Protein AF-A0A8S2G283-F1 (afdb_monomer_lite)

pLDDT: mean 85.54, std 14.27, range [46.09, 97.94]

InterPro domains:
  IPR013783 Immunoglobulin-like fold [G3DSA:2.60.40.10] (3-81)

Structure (mmCIF, N/CA/C/O backbone):
data_AF-A0A8S2G283-F1
#
_entry.id   AF-A0A8S2G283-F1
#
loop_
_atom_site.group_PDB
_atom_site.id
_atom_site.type_symbol
_atom_site.label_atom_id
_atom_site.label_alt_id
_atom_site.label_comp_id
_atom_site.label_asym_id
_atom_site.label_entity_id
_atom_site.label_seq_id
_atom_site.pdbx_PDB_ins_code
_atom_site.Cartn_x
_atom_site.Cartn_y
_atom_site.Cartn_z
_atom_site.occupancy
_atom_site.B_iso_or_equiv
_atom_site.auth_seq_id
_atom_site.auth_comp_id
_atom_site.auth_asym_id
_atom_site.auth_atom_id
_atom_site.pdbx_PDB_model_num
ATOM 1 N N . SER A 1 1 ? -14.309 0.511 21.972 1.00 63.34 1 SER A N 1
ATOM 2 C CA . SER A 1 1 ? -14.393 1.088 20.620 1.00 63.34 1 SER A CA 1
ATOM 3 C C . SER A 1 1 ? -13.124 0.756 19.864 1.00 63.34 1 SER A C 1
ATOM 5 O O . SER A 1 1 ? -12.036 0.888 20.419 1.00 63.34 1 SER A O 1
ATOM 7 N N . SER A 1 2 ? -13.265 0.241 18.652 1.00 72.56 2 SER A N 1
ATOM 8 C CA . SER A 1 2 ? -12.176 -0.030 17.719 1.00 72.56 2 SER A CA 1
ATOM 9 C C . SER A 1 2 ? -12.686 0.309 16.330 1.00 72.56 2 SER A C 1
ATOM 11 O O . SER A 1 2 ? -13.820 -0.051 16.021 1.00 72.56 2 SER A O 1
ATOM 13 N N . SER A 1 3 ? -11.881 0.986 15.519 1.00 83.75 3 SER A N 1
ATOM 14 C CA . SER A 1 3 ? -12.269 1.319 14.149 1.00 83.75 3 SER A CA 1
ATOM 15 C C . SER A 1 3 ? -11.573 0.378 13.174 1.00 83.75 3 SER A C 1
ATOM 17 O O . SER A 1 3 ? -10.359 0.170 13.257 1.00 83.75 3 SER A O 1
ATOM 19 N N . ALA A 1 4 ? -12.357 -0.236 12.294 1.00 91.62 4 ALA A N 1
ATOM 20 C CA . ALA A 1 4 ? -11.842 -1.032 11.196 1.00 91.62 4 ALA A CA 1
ATOM 21 C C . ALA A 1 4 ? -11.507 -0.114 10.018 1.00 91.62 4 ALA A C 1
ATOM 23 O O . ALA A 1 4 ? -12.243 0.830 9.731 1.00 91.62 4 ALA A O 1
ATOM 24 N N . TRP A 1 5 ? -10.404 -0.402 9.340 1.00 93.88 5 TRP A N 1
ATOM 25 C CA . TRP A 1 5 ? -9.917 0.386 8.215 1.00 93.88 5 TRP A CA 1
ATOM 26 C C . TRP A 1 5 ? -9.476 -0.516 7.064 1.00 93.88 5 TRP A C 1
ATOM 28 O O . TRP A 1 5 ? -9.117 -1.681 7.266 1.00 93.88 5 TRP A O 1
ATOM 38 N N . SER A 1 6 ? -9.492 0.027 5.849 1.00 95.62 6 SER A N 1
ATOM 39 C CA . SER A 1 6 ? -9.017 -0.652 4.643 1.00 95.62 6 SER A CA 1
ATOM 40 C C . SER A 1 6 ? -8.353 0.315 3.666 1.00 95.62 6 SER A C 1
ATOM 42 O O . SER A 1 6 ? -8.538 1.529 3.749 1.00 95.62 6 SER A O 1
ATOM 44 N N . ILE A 1 7 ? -7.557 -0.236 2.755 1.00 96.62 7 ILE A N 1
ATOM 45 C CA . ILE A 1 7 ? -6.827 0.479 1.716 1.00 96.62 7 ILE A CA 1
ATOM 46 C C . ILE A 1 7 ? -7.189 -0.119 0.368 1.00 96.62 7 ILE A C 1
ATOM 48 O O . ILE A 1 7 ? -7.100 -1.332 0.163 1.00 96.62 7 ILE A O 1
ATOM 52 N N . ARG A 1 8 ? -7.533 0.745 -0.584 1.00 95.81 8 ARG A N 1
ATOM 53 C CA . ARG A 1 8 ? -7.785 0.356 -1.973 1.00 95.81 8 ARG A CA 1
ATOM 54 C C . ARG A 1 8 ? -7.013 1.240 -2.933 1.00 95.81 8 ARG A C 1
ATOM 56 O O . ARG A 1 8 ? -6.859 2.435 -2.709 1.00 95.81 8 ARG A O 1
ATOM 63 N N . LYS A 1 9 ? -6.534 0.644 -4.020 1.00 96.31 9 LYS A N 1
ATOM 64 C CA . LYS A 1 9 ? -5.981 1.385 -5.155 1.00 96.31 9 LYS A CA 1
ATOM 65 C C . LYS A 1 9 ? -7.148 1.853 -6.010 1.00 96.31 9 LYS A C 1
ATOM 67 O O . LYS A 1 9 ? -8.007 1.044 -6.347 1.00 96.31 9 LYS A O 1
ATOM 72 N N . ILE A 1 10 ? -7.192 3.144 -6.311 1.00 97.19 10 ILE A N 1
ATOM 73 C CA . ILE A 1 10 ? -8.351 3.765 -6.972 1.00 97.19 10 ILE A CA 1
ATOM 74 C C . ILE A 1 10 ? -8.019 4.312 -8.356 1.00 97.19 10 ILE A C 1
ATOM 76 O O . ILE A 1 10 ? -8.913 4.504 -9.170 1.00 97.19 10 ILE A O 1
ATOM 80 N N . TRP A 1 11 ? -6.741 4.572 -8.627 1.00 97.88 11 TRP A N 1
ATOM 81 C CA . TRP A 1 11 ? -6.293 5.091 -9.911 1.00 97.88 11 TRP A CA 1
ATOM 82 C C . TRP A 1 11 ? -4.793 4.881 -10.078 1.00 97.88 11 TRP A C 1
ATOM 84 O O . TRP A 1 11 ? -4.044 4.984 -9.104 1.00 97.88 11 TRP A O 1
ATOM 94 N N . ALA A 1 12 ? -4.356 4.651 -11.308 1.00 97.06 12 ALA A N 1
ATOM 95 C CA . ALA A 1 12 ? -2.955 4.667 -11.685 1.00 97.06 12 ALA A CA 1
ATOM 96 C C . ALA A 1 12 ? -2.777 5.352 -13.040 1.00 97.06 12 ALA A C 1
ATOM 98 O O . ALA A 1 12 ? -3.685 5.330 -13.872 1.00 97.06 12 ALA A O 1
ATOM 99 N N . ASN A 1 13 ? -1.603 5.944 -13.261 1.00 96.38 13 ASN A N 1
ATOM 100 C CA . ASN A 1 13 ? -1.260 6.548 -14.550 1.00 96.38 13 ASN A CA 1
ATOM 101 C C . ASN A 1 13 ? -1.034 5.498 -15.649 1.00 96.38 13 ASN A C 1
ATOM 103 O O . ASN A 1 13 ? -1.230 5.796 -16.823 1.00 96.38 13 ASN A O 1
ATOM 107 N N . ILE A 1 14 ? -0.633 4.286 -15.263 1.00 93.69 14 ILE A N 1
ATOM 108 C CA . ILE A 1 14 ? -0.388 3.138 -16.138 1.00 93.69 14 ILE A CA 1
ATOM 109 C C . ILE A 1 14 ? -0.828 1.839 -15.440 1.00 93.69 14 ILE A C 1
ATOM 111 O O . ILE A 1 14 ? -0.805 1.785 -14.207 1.00 93.69 14 ILE A O 1
ATOM 115 N N . PRO A 1 15 ? -1.171 0.773 -16.186 1.00 89.94 15 PRO A N 1
ATOM 116 C CA . PRO A 1 15 ? -1.603 -0.497 -15.596 1.00 89.94 15 PRO A CA 1
ATOM 117 C C . PRO A 1 15 ? -0.581 -1.102 -14.618 1.00 89.94 15 PRO A C 1
ATOM 119 O O . PRO A 1 15 ? -0.942 -1.502 -13.510 1.00 89.94 15 PRO A O 1
ATOM 122 N N . ASP A 1 16 ? 0.705 -1.075 -14.980 1.00 91.75 16 ASP A N 1
ATOM 123 C CA . ASP A 1 16 ? 1.783 -1.692 -14.197 1.00 91.75 16 ASP A CA 1
ATOM 124 C C . ASP A 1 16 ? 1.984 -1.055 -12.817 1.00 91.75 16 ASP A C 1
ATOM 126 O O . ASP A 1 16 ? 2.445 -1.722 -11.892 1.00 91.75 16 ASP A O 1
ATOM 130 N N . ALA A 1 17 ? 1.593 0.209 -12.623 1.00 93.56 17 ALA A N 1
ATOM 131 C CA . ALA A 1 17 ? 1.765 0.889 -11.341 1.00 93.56 17 ALA A CA 1
ATOM 132 C C . ALA A 1 17 ? 0.957 0.236 -10.215 1.00 93.56 17 ALA A C 1
ATOM 134 O O . ALA A 1 17 ? 1.396 0.246 -9.063 1.00 93.56 17 ALA A O 1
ATOM 135 N N . PHE A 1 18 ? -0.174 -0.405 -10.514 1.00 94.12 18 PHE A N 1
ATOM 136 C CA . PHE A 1 18 ? -0.866 -1.200 -9.503 1.00 94.12 18 PHE A CA 1
ATOM 137 C C . PHE A 1 18 ? -0.057 -2.410 -9.059 1.00 94.12 18 PHE A C 1
ATOM 139 O O . PHE A 1 18 ? -0.107 -2.752 -7.884 1.00 94.12 18 PHE A O 1
ATOM 146 N N . GLU A 1 19 ? 0.700 -3.052 -9.930 1.00 92.62 19 GLU A N 1
ATOM 147 C CA . GLU A 1 19 ? 1.497 -4.216 -9.542 1.00 92.62 19 GLU A CA 1
ATOM 148 C C . GLU A 1 19 ? 2.832 -3.809 -8.913 1.00 92.62 19 GLU A C 1
ATOM 150 O O . GLU A 1 19 ? 3.307 -4.477 -7.996 1.00 92.62 19 GLU A O 1
ATOM 155 N N . SER A 1 20 ? 3.390 -2.673 -9.338 1.00 95.38 20 SER A N 1
ATOM 156 C CA . SER A 1 20 ? 4.655 -2.140 -8.832 1.00 95.38 20 SER A CA 1
ATOM 157 C C . SER A 1 20 ? 4.585 -1.614 -7.405 1.00 95.38 20 SER A C 1
ATOM 159 O O . SER A 1 20 ? 5.594 -1.675 -6.710 1.00 95.38 20 SER A O 1
ATOM 161 N N . PHE A 1 21 ? 3.437 -1.108 -6.943 1.00 96.12 21 PHE A N 1
ATOM 162 C CA . PHE A 1 21 ? 3.263 -0.695 -5.547 1.00 96.12 21 PHE A CA 1
ATOM 163 C C . PHE A 1 21 ? 2.560 -1.783 -4.738 1.00 96.12 21 PHE A C 1
ATOM 165 O O . PHE A 1 21 ? 1.350 -1.969 -4.860 1.00 96.12 21 PHE A O 1
ATOM 172 N N . GLN A 1 22 ? 3.270 -2.474 -3.857 1.00 96.62 22 GLN A N 1
ATOM 173 C CA . GLN A 1 22 ? 2.661 -3.394 -2.894 1.00 96.62 22 GLN A CA 1
ATOM 174 C C . GLN A 1 22 ? 2.451 -2.687 -1.555 1.00 96.62 22 GLN A C 1
ATOM 176 O O . GLN A 1 22 ? 3.236 -1.826 -1.173 1.00 96.62 22 GLN A O 1
ATOM 181 N N . ILE A 1 23 ? 1.356 -3.009 -0.867 1.00 96.88 23 ILE A N 1
ATOM 182 C CA . ILE A 1 23 ? 0.928 -2.320 0.356 1.00 96.88 23 ILE A CA 1
ATOM 183 C C . ILE A 1 23 ? 0.522 -3.378 1.363 1.00 96.88 23 ILE A C 1
ATOM 185 O O . ILE A 1 23 ? -0.308 -4.220 1.014 1.00 96.88 23 ILE A O 1
ATOM 189 N N . GLU A 1 24 ? 1.066 -3.299 2.576 1.00 96.75 24 GLU A N 1
ATOM 190 C CA . GLU A 1 24 ? 0.733 -4.222 3.656 1.00 96.75 24 GLU A CA 1
ATOM 191 C C . GLU A 1 24 ? 0.783 -3.544 5.043 1.00 96.75 24 GLU A C 1
ATOM 193 O O . GLU A 1 24 ? 1.712 -2.782 5.318 1.00 96.75 24 GLU A O 1
ATOM 198 N N . PRO A 1 25 ? -0.192 -3.786 5.941 1.00 96.12 25 PRO A N 1
ATOM 199 C CA . PRO A 1 25 ? -1.455 -4.474 5.691 1.00 96.12 25 PRO A CA 1
ATOM 200 C C . PRO A 1 25 ? -2.425 -3.637 4.847 1.00 96.12 25 PRO A C 1
ATOM 202 O O . PRO A 1 25 ? -2.452 -2.410 4.936 1.00 96.12 25 PRO A O 1
ATOM 205 N N . LYS A 1 26 ? -3.263 -4.299 4.042 1.00 95.69 26 LYS A N 1
ATOM 206 C CA . LYS A 1 26 ? -4.335 -3.627 3.274 1.00 95.69 26 LYS A CA 1
ATOM 207 C C . LYS A 1 26 ? -5.566 -3.296 4.110 1.00 95.69 26 LYS A C 1
ATOM 209 O O . LYS A 1 26 ? -6.405 -2.518 3.675 1.00 95.69 26 LYS A O 1
ATOM 214 N N . SER A 1 27 ? -5.706 -3.892 5.285 1.00 95.50 27 SER A N 1
ATOM 215 C CA . SER A 1 27 ? -6.820 -3.645 6.195 1.00 95.50 27 SER A CA 1
ATOM 216 C C . SER A 1 27 ? -6.447 -4.029 7.613 1.00 95.50 27 SER A C 1
ATOM 218 O O . SER A 1 27 ? -5.563 -4.858 7.826 1.00 95.50 27 SER A O 1
ATOM 220 N N . GLY A 1 28 ? -7.164 -3.491 8.588 1.00 93.81 28 GLY A N 1
ATOM 221 C CA . GLY A 1 28 ? -6.943 -3.849 9.978 1.00 93.81 28 GLY A CA 1
ATOM 222 C C . GLY A 1 28 ? -7.911 -3.167 10.925 1.00 93.81 28 GLY A C 1
ATOM 223 O O . GLY A 1 28 ? -8.919 -2.590 10.522 1.00 93.81 28 GLY A O 1
ATOM 224 N N . ILE A 1 29 ? -7.586 -3.249 12.213 1.00 91.12 29 ILE A N 1
ATOM 225 C CA . ILE A 1 29 ? -8.384 -2.668 13.290 1.00 91.12 29 ILE A CA 1
ATOM 226 C C . ILE A 1 29 ? -7.484 -1.778 14.143 1.00 91.12 29 ILE A C 1
ATOM 228 O O . ILE A 1 29 ? -6.538 -2.252 14.771 1.00 91.12 29 ILE A O 1
ATOM 232 N N . LEU A 1 30 ? -7.810 -0.490 14.219 1.00 88.25 30 LEU A N 1
ATOM 233 C CA . LEU A 1 30 ? -7.212 0.444 15.166 1.00 88.25 30 LEU A CA 1
ATOM 234 C C . LEU A 1 30 ? -7.957 0.341 16.497 1.00 88.25 30 LEU A C 1
ATOM 236 O O . LEU A 1 30 ? -9.086 0.813 16.657 1.00 88.25 30 LEU A O 1
ATOM 240 N N . LYS A 1 31 ? -7.320 -0.303 17.476 1.00 82.69 31 LYS A N 1
ATOM 241 C CA . LYS A 1 31 ? -7.845 -0.394 18.843 1.00 82.69 31 LYS A CA 1
ATOM 242 C C . LYS A 1 31 ? -7.553 0.903 19.584 1.00 82.69 31 LYS A C 1
ATOM 244 O O . LYS A 1 31 ? -6.402 1.333 19.627 1.00 82.69 31 LYS A O 1
ATOM 249 N N . THR A 1 32 ? -8.563 1.511 20.198 1.00 74.50 32 THR A N 1
ATOM 250 C CA . THR A 1 32 ? -8.360 2.664 21.083 1.00 74.50 32 THR A CA 1
ATOM 251 C C . THR A 1 32 ? -7.512 2.252 22.289 1.00 74.50 32 THR A C 1
ATOM 253 O O . THR A 1 32 ? -7.805 1.248 22.943 1.00 74.50 32 THR A O 1
ATOM 256 N N . ASN A 1 33 ? -6.473 3.027 22.608 1.00 71.06 33 ASN A N 1
ATOM 257 C CA . ASN A 1 33 ? -5.724 2.832 23.844 1.00 71.06 33 ASN A CA 1
ATOM 258 C C . ASN A 1 33 ? -6.514 3.401 25.034 1.00 71.06 33 ASN A C 1
ATOM 260 O O . ASN A 1 33 ? -6.434 4.584 25.349 1.00 71.06 33 ASN A O 1
ATOM 264 N N . PHE A 1 34 ? -7.299 2.551 25.699 1.00 67.50 34 PHE A N 1
ATOM 265 C CA . PHE A 1 34 ? -8.103 2.959 26.858 1.00 67.50 34 PHE A CA 1
ATOM 266 C C . PHE A 1 34 ? -7.278 3.238 28.117 1.00 67.50 34 PHE A C 1
ATOM 268 O O . PHE A 1 34 ? -7.769 3.919 29.013 1.00 67.50 34 PHE A O 1
ATOM 275 N N . LYS A 1 35 ? -6.046 2.717 28.198 1.00 70.19 35 LYS A N 1
ATOM 276 C CA . LYS A 1 35 ? -5.189 2.874 29.381 1.00 70.19 35 LYS A CA 1
ATOM 277 C C . LYS A 1 35 ? -4.497 4.233 29.424 1.00 70.19 35 LYS A C 1
ATOM 279 O O . LYS A 1 35 ? -4.174 4.708 30.503 1.00 70.19 35 LYS A O 1
ATOM 284 N N . ASP A 1 36 ? -4.289 4.850 28.265 1.00 70.00 36 ASP A N 1
ATOM 285 C CA . ASP A 1 36 ? -3.618 6.138 28.156 1.00 70.00 36 ASP A CA 1
ATOM 286 C C . ASP A 1 36 ? -4.228 6.953 27.010 1.00 70.00 36 ASP A C 1
ATOM 288 O O . ASP A 1 36 ? -3.860 6.797 25.844 1.00 70.00 36 ASP A O 1
ATOM 292 N N . LYS A 1 37 ? -5.175 7.834 27.360 1.00 65.94 37 LYS A N 1
ATOM 293 C CA . LYS A 1 37 ? -5.877 8.709 26.406 1.00 65.94 37 LYS A CA 1
ATOM 294 C C . LYS A 1 37 ? -4.948 9.718 25.719 1.00 65.94 37 LYS A C 1
ATOM 296 O O . LYS A 1 37 ? -5.363 10.340 24.745 1.00 65.94 37 LYS A O 1
ATOM 301 N N . THR A 1 38 ? -3.719 9.894 26.208 1.00 66.94 38 THR A N 1
ATOM 302 C CA . THR A 1 38 ? -2.731 10.793 25.594 1.00 66.94 38 THR A CA 1
ATOM 303 C C . THR A 1 38 ? -2.016 10.142 24.409 1.00 66.94 38 THR A C 1
ATOM 305 O O . THR A 1 38 ? -1.514 10.841 23.527 1.00 66.94 38 THR A O 1
ATOM 308 N N . LYS A 1 39 ? -2.021 8.805 24.324 1.00 69.00 39 LYS A N 1
ATOM 309 C CA . LYS A 1 39 ? -1.393 8.060 23.229 1.00 69.00 39 LYS A CA 1
ATOM 310 C C . LYS A 1 39 ? -2.384 7.814 22.099 1.00 69.00 39 LYS A C 1
ATOM 312 O O . LYS A 1 39 ? -3.366 7.089 22.251 1.00 69.00 39 LYS A O 1
ATOM 317 N N . ARG A 1 40 ? -2.090 8.382 20.928 1.00 75.50 40 ARG A N 1
ATOM 318 C CA . ARG A 1 40 ? -2.832 8.091 19.696 1.00 75.50 40 ARG A CA 1
ATOM 319 C C . ARG A 1 40 ? -2.575 6.646 19.272 1.00 75.50 40 ARG A C 1
ATOM 321 O O . ARG A 1 40 ? -1.428 6.218 19.197 1.00 75.50 40 ARG A O 1
ATOM 328 N N . SER A 1 41 ? -3.640 5.910 18.966 1.00 81.44 41 SER A N 1
ATOM 329 C CA . SER A 1 41 ? -3.527 4.609 18.307 1.00 81.44 41 SER A CA 1
ATOM 330 C C . SER A 1 41 ? -2.986 4.806 16.894 1.00 81.44 41 SER A C 1
ATOM 332 O O . SER A 1 41 ? -3.502 5.636 16.147 1.00 81.44 41 SER A O 1
ATOM 334 N N . GLN A 1 42 ? -1.948 4.058 16.532 1.00 85.69 42 GLN A N 1
ATOM 335 C CA . GLN A 1 42 ? -1.286 4.156 15.234 1.00 85.69 42 GLN A CA 1
ATOM 336 C C . GLN A 1 42 ? -1.123 2.768 14.623 1.00 85.69 42 GLN A C 1
ATOM 338 O O . GLN A 1 42 ? -1.000 1.774 15.337 1.00 85.69 42 GLN A O 1
ATOM 343 N N . GLN A 1 43 ? -1.105 2.729 13.297 1.00 88.69 43 GLN A N 1
ATOM 344 C CA . GLN A 1 43 ? -0.790 1.551 12.507 1.00 88.69 43 GLN A CA 1
ATOM 345 C C . GLN A 1 43 ? 0.244 1.951 11.462 1.00 88.69 43 GLN A C 1
ATOM 347 O O . GLN A 1 43 ? 0.072 2.957 10.774 1.00 88.69 43 GLN A O 1
ATOM 352 N N . ILE A 1 44 ? 1.302 1.154 11.344 1.00 92.25 44 ILE A N 1
ATOM 353 C CA . ILE A 1 44 ? 2.296 1.317 10.285 1.00 92.25 44 ILE A CA 1
ATOM 354 C C . ILE A 1 44 ? 1.797 0.564 9.053 1.00 92.25 44 ILE A C 1
ATOM 356 O O . ILE A 1 44 ? 1.394 -0.596 9.156 1.00 92.25 44 ILE A O 1
ATOM 360 N N . ILE A 1 45 ? 1.817 1.243 7.908 1.00 94.69 45 ILE A N 1
ATOM 361 C CA . ILE A 1 45 ? 1.533 0.671 6.593 1.00 94.69 45 ILE A CA 1
ATOM 362 C C . ILE A 1 45 ? 2.845 0.689 5.818 1.00 94.69 45 ILE A C 1
ATOM 364 O O . ILE A 1 45 ? 3.466 1.742 5.664 1.00 94.69 45 ILE A O 1
ATOM 368 N N . GLN A 1 46 ? 3.272 -0.475 5.356 1.00 96.88 46 GLN A N 1
ATOM 369 C CA . GLN A 1 46 ? 4.458 -0.641 4.533 1.00 96.88 46 GLN A CA 1
ATOM 370 C C . GLN A 1 46 ? 4.070 -0.543 3.063 1.00 96.88 46 GLN A C 1
ATOM 372 O O . GLN A 1 46 ? 3.070 -1.117 2.630 1.00 96.88 46 GLN A O 1
ATOM 377 N N . ILE A 1 47 ? 4.869 0.202 2.305 1.00 96.31 47 ILE A N 1
ATOM 378 C CA . ILE A 1 47 ? 4.722 0.355 0.863 1.00 96.31 47 ILE A CA 1
ATOM 379 C C . ILE A 1 47 ? 6.027 -0.109 0.233 1.00 96.31 47 ILE A C 1
ATOM 381 O O . ILE A 1 47 ? 7.090 0.432 0.533 1.00 96.31 47 ILE A O 1
ATOM 385 N N . TYR A 1 48 ? 5.932 -1.097 -0.644 1.00 96.38 48 TYR A N 1
ATOM 386 C CA . TYR A 1 48 ? 7.046 -1.598 -1.435 1.00 96.38 48 TYR A CA 1
ATOM 387 C C . TYR A 1 48 ? 6.866 -1.139 -2.871 1.00 96.38 48 TYR A C 1
ATOM 389 O O . TYR A 1 48 ? 5.753 -1.168 -3.397 1.00 96.38 48 TYR A O 1
ATOM 397 N N . PHE A 1 49 ? 7.958 -0.720 -3.499 1.00 95.25 49 PHE A N 1
ATOM 398 C CA . PHE A 1 49 ? 7.969 -0.318 -4.896 1.00 95.25 49 PHE A CA 1
ATOM 399 C C . PHE A 1 49 ? 8.964 -1.175 -5.674 1.00 95.25 49 PHE A C 1
ATOM 401 O O . PHE A 1 49 ? 10.144 -1.230 -5.330 1.00 95.25 49 PHE A O 1
ATOM 408 N N . THR A 1 50 ? 8.489 -1.822 -6.733 1.00 94.25 50 THR A N 1
ATOM 409 C CA . THR A 1 50 ? 9.316 -2.594 -7.662 1.00 94.25 50 THR A CA 1
ATOM 410 C C . THR A 1 50 ? 8.993 -2.154 -9.082 1.00 94.25 50 THR A C 1
ATOM 412 O O . THR A 1 50 ? 7.938 -2.482 -9.630 1.00 94.25 50 THR A O 1
ATOM 415 N N . ALA A 1 51 ? 9.894 -1.376 -9.677 1.00 91.56 51 ALA A N 1
ATOM 416 C CA . ALA A 1 51 ? 9.769 -0.953 -11.064 1.00 91.56 51 ALA A CA 1
ATOM 417 C C . ALA A 1 51 ? 10.029 -2.137 -12.005 1.00 91.56 51 ALA A C 1
ATOM 419 O O . ALA A 1 51 ? 10.998 -2.870 -11.824 1.00 91.56 51 ALA A O 1
AT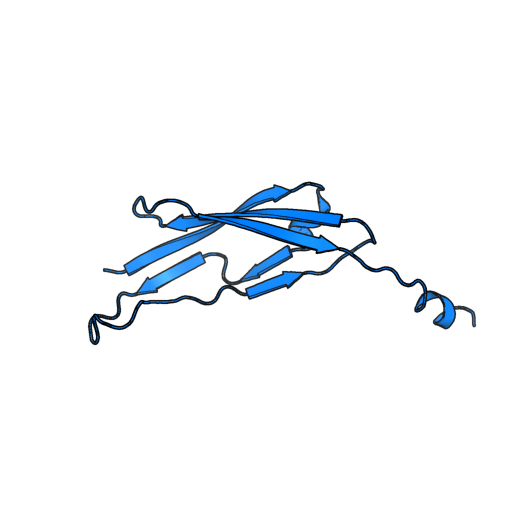OM 420 N N . LYS A 1 52 ? 9.182 -2.305 -13.024 1.00 87.69 52 LYS A N 1
ATOM 421 C CA . LYS A 1 52 ? 9.376 -3.304 -14.092 1.00 87.69 52 LYS A CA 1
ATOM 422 C C . LYS A 1 52 ? 10.104 -2.738 -15.315 1.00 87.69 52 LYS A C 1
ATOM 424 O O . LYS A 1 52 ? 10.650 -3.475 -16.121 1.00 87.69 52 LYS A O 1
ATOM 429 N N . GLN A 1 53 ? 10.061 -1.420 -15.460 1.00 86.69 53 GLN A N 1
ATOM 430 C CA . GLN A 1 53 ? 10.567 -0.632 -16.581 1.00 86.69 53 GLN A CA 1
ATOM 431 C C . GLN A 1 53 ? 10.974 0.766 -16.096 1.00 86.69 53 GLN A C 1
ATOM 433 O O . GLN A 1 53 ? 10.665 1.147 -14.967 1.00 86.69 53 GLN A O 1
ATOM 438 N N . THR A 1 54 ? 11.583 1.555 -16.980 1.00 88.44 54 THR A N 1
ATOM 439 C CA . THR A 1 54 ? 12.139 2.903 -16.739 1.00 88.44 54 THR A CA 1
ATOM 440 C C . THR A 1 54 ? 11.144 4.045 -16.600 1.00 88.44 54 THR A C 1
ATOM 442 O O . THR A 1 54 ? 11.526 5.174 -16.282 1.00 88.44 54 THR A O 1
ATOM 445 N N . HIS A 1 55 ? 9.874 3.805 -16.899 1.00 88.19 55 HIS A N 1
ATOM 446 C CA . HIS A 1 55 ? 8.893 4.877 -16.916 1.00 88.19 55 HIS A CA 1
ATOM 447 C C . HIS A 1 55 ? 8.551 5.369 -15.496 1.00 88.19 55 HIS A 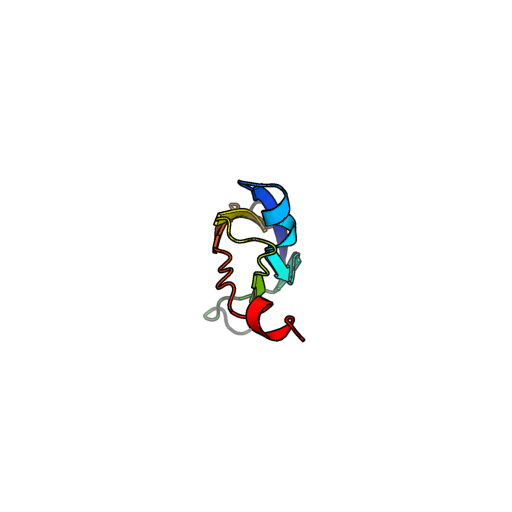C 1
ATOM 449 O O . HIS A 1 55 ? 8.952 4.797 -14.478 1.00 88.19 55 HIS A O 1
ATOM 455 N N . TYR A 1 56 ? 7.816 6.477 -15.437 1.00 94.44 56 TYR A N 1
ATOM 456 C CA . TYR A 1 56 ? 7.311 7.057 -14.197 1.00 94.44 56 TYR A CA 1
ATOM 457 C C . TYR A 1 56 ? 5.995 6.378 -13.785 1.00 94.44 56 TYR A C 1
ATOM 459 O O . TYR A 1 56 ? 5.072 6.247 -14.592 1.00 94.44 56 TYR A O 1
ATOM 467 N N . TYR A 1 57 ? 5.902 5.974 -12.522 1.00 96.50 57 TYR A N 1
ATOM 468 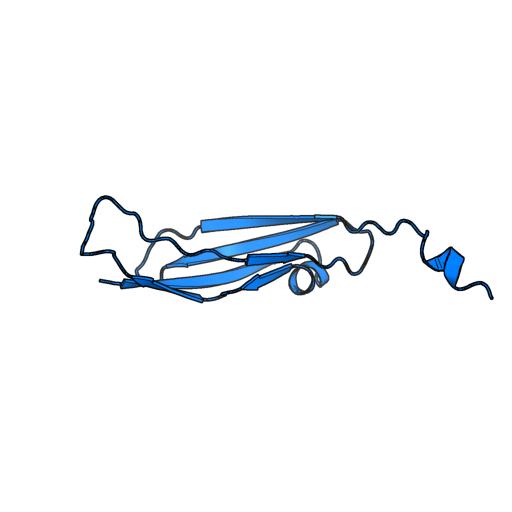C CA . TYR A 1 57 ? 4.763 5.287 -11.924 1.00 96.50 57 TYR A CA 1
ATOM 469 C C . TYR A 1 57 ? 4.064 6.217 -10.940 1.00 96.50 57 TYR A C 1
ATOM 471 O O . TYR A 1 57 ? 4.68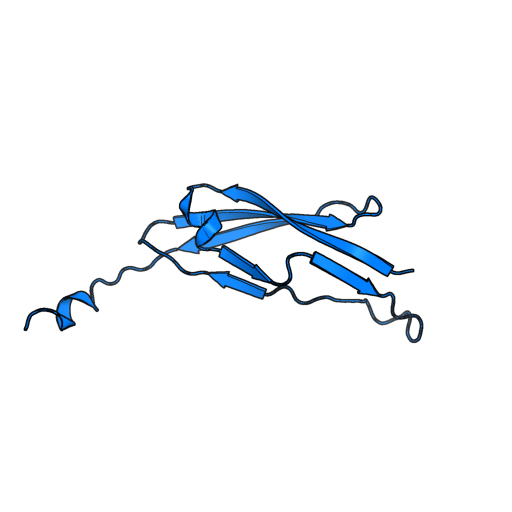9 6.769 -10.032 1.00 96.50 57 TYR A O 1
ATOM 479 N N . GLU A 1 58 ? 2.748 6.320 -11.060 1.00 97.81 58 GLU A N 1
ATOM 480 C CA . GLU A 1 58 ? 1.891 7.020 -10.116 1.00 97.81 58 GLU A CA 1
ATOM 481 C C . GLU A 1 58 ? 0.666 6.167 -9.790 1.00 97.81 58 GLU A C 1
ATOM 483 O O . GLU A 1 58 ? -0.057 5.719 -10.678 1.00 97.81 58 GLU A O 1
ATOM 488 N N . CYS A 1 59 ? 0.418 5.952 -8.500 1.00 97.38 59 CYS A N 1
ATOM 489 C CA . CYS A 1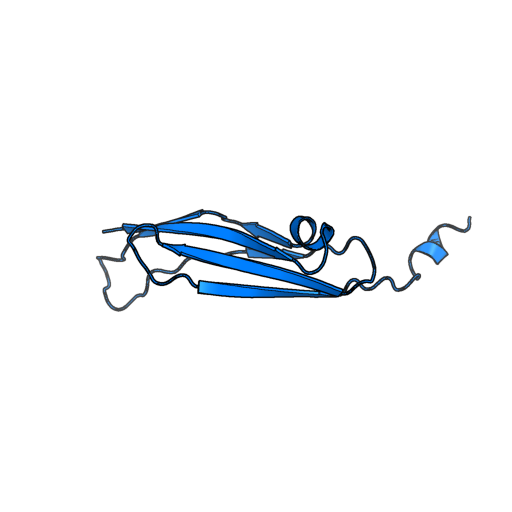 59 ? -0.730 5.202 -8.001 1.00 97.38 59 CYS A CA 1
ATOM 490 C C . CYS A 1 59 ? -1.403 5.987 -6.878 1.00 97.38 59 CYS A C 1
ATOM 492 O O . CYS A 1 59 ? -0.758 6.386 -5.912 1.00 97.38 59 CYS A O 1
ATOM 494 N N . LYS A 1 60 ? -2.718 6.175 -6.961 1.00 97.94 60 LYS A N 1
ATOM 495 C CA . LYS A 1 60 ? -3.521 6.761 -5.888 1.00 97.94 60 LYS A CA 1
ATOM 496 C C . LYS A 1 60 ? -4.186 5.658 -5.089 1.00 97.94 60 LYS A C 1
ATOM 498 O O . LYS A 1 60 ? -4.824 4.761 -5.648 1.00 97.94 60 LYS A O 1
ATOM 503 N N . ILE A 1 61 ? -4.051 5.756 -3.777 1.00 97.44 61 ILE A N 1
ATOM 504 C CA . ILE A 1 61 ? -4.698 4.866 -2.825 1.00 97.44 61 ILE A CA 1
ATOM 505 C C . ILE A 1 61 ? -5.652 5.653 -1.943 1.00 97.44 61 ILE A C 1
ATOM 507 O O . ILE A 1 61 ? -5.430 6.828 -1.644 1.00 97.44 61 ILE A O 1
ATOM 511 N N . LEU A 1 62 ? -6.711 4.976 -1.535 1.00 96.69 62 LEU A N 1
ATOM 512 C CA . LEU A 1 62 ? -7.723 5.468 -0.628 1.00 96.69 62 LEU A CA 1
ATOM 513 C C . LEU A 1 62 ? -7.634 4.665 0.662 1.00 96.69 62 LEU A C 1
ATOM 515 O O . LEU A 1 62 ? -7.704 3.438 0.619 1.00 96.69 62 LEU A O 1
ATOM 519 N N . VAL A 1 63 ? -7.461 5.355 1.783 1.00 95.12 63 VAL A N 1
ATOM 520 C CA . VAL A 1 63 ? -7.526 4.785 3.129 1.00 95.12 63 VAL A CA 1
ATOM 521 C C . VAL A 1 63 ? -8.862 5.187 3.734 1.00 95.12 63 VAL A C 1
ATOM 523 O O . VAL A 1 63 ? -9.159 6.377 3.850 1.00 95.12 63 VAL A O 1
ATOM 526 N N . GLU A 1 64 ? -9.671 4.205 4.108 1.00 93.75 64 GLU A N 1
ATOM 527 C CA . GLU A 1 64 ? -11.048 4.413 4.561 1.00 93.75 64 GLU A CA 1
ATOM 528 C C . GLU A 1 64 ? -11.254 3.750 5.915 1.00 93.75 64 GLU A C 1
ATOM 530 O O . GLU A 1 64 ? -10.841 2.605 6.119 1.00 93.75 64 GLU A O 1
ATOM 535 N N . GLY A 1 65 ? -11.912 4.465 6.825 1.00 91.44 65 GLY A N 1
ATOM 536 C CA . GLY A 1 65 ? -12.519 3.861 8.003 1.00 91.44 65 GLY A CA 1
ATOM 537 C C . GLY A 1 65 ? -13.933 3.375 7.678 1.00 91.44 65 GLY A C 1
ATOM 538 O O . GLY A 1 65 ? -14.620 3.947 6.830 1.00 91.44 65 GLY A O 1
ATOM 539 N N . LEU A 1 66 ? -14.360 2.286 8.315 1.00 84.00 66 LEU A N 1
ATOM 540 C CA . LEU A 1 66 ? -15.658 1.656 8.042 1.00 84.00 66 LEU A CA 1
ATOM 541 C C . LEU A 1 66 ? -16.827 2.279 8.824 1.00 84.00 66 LEU A C 1
ATOM 543 O O . LEU A 1 66 ? -17.961 1.828 8.678 1.00 84.00 66 LEU A O 1
ATOM 547 N N . LEU A 1 67 ? -16.581 3.294 9.656 1.00 84.56 67 LEU A N 1
ATOM 548 C CA . LEU A 1 67 ? -17.578 3.931 10.525 1.00 84.56 67 LEU A CA 1
ATOM 549 C C . LEU A 1 67 ? -17.907 5.366 10.082 1.00 84.56 67 LEU A C 1
ATOM 551 O O . LEU A 1 67 ? -18.405 6.164 10.875 1.00 84.56 67 LEU A O 1
ATOM 555 N N . GLY A 1 68 ? -17.650 5.693 8.812 1.00 80.25 68 GLY A N 1
ATOM 556 C CA . GLY A 1 68 ? -17.926 7.013 8.239 1.00 80.25 68 GLY A CA 1
ATOM 557 C C . GLY A 1 68 ? -16.814 8.033 8.475 1.00 80.25 68 GLY A C 1
ATOM 558 O O . GLY A 1 68 ? -17.036 9.236 8.328 1.00 80.25 68 GLY A O 1
ATOM 559 N N . GLU A 1 69 ? -15.613 7.582 8.842 1.00 87.31 69 GLU A N 1
ATOM 560 C CA . GLU A 1 69 ? -14.438 8.442 8.890 1.00 87.31 69 GLU A CA 1
ATOM 561 C C . GLU A 1 69 ? -14.141 9.039 7.512 1.00 87.31 69 GLU A C 1
ATOM 563 O O . GLU A 1 69 ? -14.310 8.395 6.476 1.00 87.31 69 GLU A O 1
ATOM 568 N N . LYS A 1 70 ? -13.644 10.281 7.495 1.00 90.50 70 LYS A N 1
ATOM 569 C CA . LYS A 1 70 ? -13.247 10.944 6.253 1.00 90.50 70 LYS A CA 1
ATOM 570 C C . LYS A 1 70 ? -12.150 10.123 5.547 1.00 90.50 70 LYS A C 1
ATOM 572 O O . LYS A 1 70 ? -11.084 9.943 6.140 1.00 90.50 70 LYS A O 1
ATOM 577 N N . PRO A 1 71 ? -12.355 9.704 4.285 1.00 92.62 71 PRO A N 1
ATOM 578 C CA . PRO A 1 71 ? -11.336 8.992 3.526 1.00 92.62 71 PRO A CA 1
ATOM 579 C C . PRO A 1 71 ? -10.072 9.827 3.319 1.00 92.62 71 PRO A C 1
ATOM 581 O O . PRO A 1 71 ? -10.137 11.030 3.036 1.00 92.62 71 PRO A O 1
ATOM 584 N N . LEU A 1 72 ? -8.913 9.180 3.399 1.00 94.06 72 LEU A N 1
ATOM 585 C CA . LEU A 1 72 ? -7.613 9.783 3.122 1.00 94.06 72 LEU A CA 1
ATOM 586 C C . LEU A 1 72 ? -7.094 9.303 1.767 1.00 94.06 72 LEU A C 1
ATOM 588 O O . LEU A 1 72 ? -6.947 8.108 1.533 1.00 94.06 72 LEU A O 1
ATOM 592 N N . HIS A 1 73 ? -6.769 10.250 0.890 1.00 96.56 73 HIS A N 1
ATOM 593 C CA . HIS A 1 73 ? -6.166 9.965 -0.407 1.00 96.56 73 HIS A CA 1
ATOM 594 C C . HIS A 1 73 ? -4.651 10.121 -0.310 1.00 96.56 73 HIS A C 1
ATOM 596 O O . HIS A 1 73 ? -4.162 11.164 0.124 1.00 96.56 73 HIS A O 1
ATOM 602 N N . VAL A 1 74 ? -3.908 9.110 -0.750 1.00 96.69 74 VAL A N 1
ATOM 603 C CA . VAL A 1 74 ? -2.442 9.131 -0.780 1.00 96.69 74 VAL A CA 1
ATOM 604 C C . VAL A 1 74 ? -1.980 8.864 -2.206 1.00 96.69 74 VAL A C 1
ATOM 606 O O . VAL A 1 74 ? -2.451 7.933 -2.856 1.00 96.69 74 VAL A O 1
ATOM 609 N N . THR A 1 75 ? -1.069 9.698 -2.706 1.00 97.81 75 THR A N 1
ATOM 610 C CA . THR A 1 75 ? -0.458 9.515 -4.030 1.00 97.81 75 THR A CA 1
ATOM 611 C C . THR A 1 75 ? 0.930 8.918 -3.856 1.00 97.81 75 THR A C 1
ATOM 613 O O . THR A 1 75 ? 1.786 9.516 -3.208 1.00 97.81 75 THR A O 1
ATOM 616 N N . LEU A 1 76 ? 1.137 7.741 -4.431 1.00 97.12 76 LEU A N 1
ATOM 617 C CA . LEU A 1 76 ? 2.406 7.031 -4.498 1.00 97.12 76 LEU A CA 1
ATOM 618 C C . LEU A 1 76 ? 3.074 7.352 -5.827 1.00 97.12 76 LEU A C 1
ATOM 620 O O . LEU A 1 76 ? 2.415 7.319 -6.867 1.00 97.12 76 LEU A O 1
ATOM 624 N N . LYS A 1 77 ? 4.366 7.665 -5.785 1.00 97.06 77 LYS A N 1
ATOM 625 C CA . LYS A 1 77 ? 5.163 8.039 -6.953 1.00 97.06 77 LYS A CA 1
ATOM 626 C C . LYS A 1 77 ? 6.479 7.284 -6.926 1.00 97.06 77 LYS A C 1
ATOM 628 O O . LYS A 1 77 ? 7.084 7.149 -5.865 1.00 97.06 77 LYS A O 1
ATOM 633 N N . GLY A 1 78 ? 6.904 6.799 -8.081 1.00 94.50 78 GLY A N 1
ATOM 634 C CA . GLY A 1 78 ? 8.142 6.049 -8.241 1.00 94.50 78 GLY A CA 1
ATOM 635 C C . GLY A 1 78 ? 8.647 6.169 -9.668 1.00 94.50 78 GLY A C 1
ATOM 636 O O . GLY A 1 78 ? 7.868 6.351 -10.597 1.00 94.50 78 GLY A O 1
ATOM 637 N N . GLN A 1 79 ? 9.956 6.083 -9.849 1.00 93.44 79 GLN A N 1
ATOM 638 C CA . GLN A 1 79 ? 10.594 6.109 -11.159 1.00 93.44 79 GLN A CA 1
ATOM 639 C C . GLN A 1 79 ? 11.455 4.859 -11.262 1.00 93.44 79 GLN A C 1
ATOM 641 O O . GLN A 1 79 ? 12.274 4.607 -10.376 1.00 93.44 79 GLN A O 1
ATOM 646 N N . GLY A 1 80 ? 11.273 4.073 -12.319 1.00 87.38 80 GLY A N 1
ATOM 647 C CA . GLY A 1 80 ? 12.233 3.021 -12.616 1.00 87.38 80 GLY A CA 1
ATOM 648 C C . GLY A 1 80 ? 13.521 3.620 -13.158 1.00 87.38 80 GLY A C 1
AT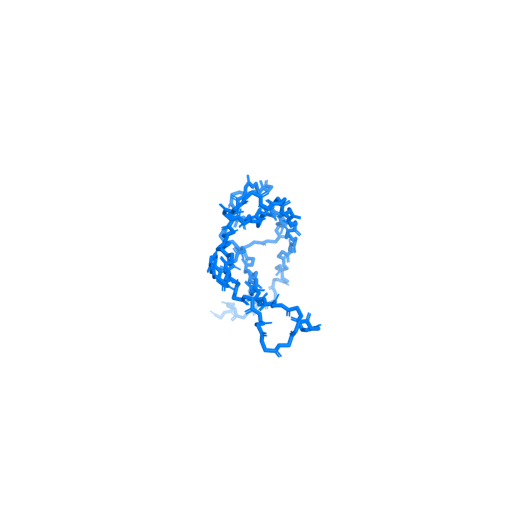OM 649 O O . GLY A 1 80 ? 13.494 4.438 -14.073 1.00 87.38 80 GLY A O 1
ATOM 650 N N . SER A 1 81 ? 14.656 3.198 -12.621 1.00 77.19 81 SER A N 1
ATOM 651 C CA . SER A 1 81 ? 15.960 3.439 -13.229 1.00 77.19 81 SER A CA 1
ATOM 652 C C . SER A 1 81 ? 16.407 2.152 -13.911 1.00 77.19 81 SER A C 1
ATOM 654 O O . SER A 1 81 ? 16.672 1.162 -13.236 1.00 77.19 81 SER A O 1
ATOM 656 N N . PHE A 1 82 ? 16.487 2.152 -15.236 1.00 66.81 82 PHE A N 1
ATOM 657 C CA . PHE A 1 82 ? 17.302 1.180 -15.958 1.00 66.81 82 PHE A CA 1
ATOM 658 C C . PHE A 1 82 ? 18.599 1.903 -16.258 1.00 66.81 82 PHE A C 1
ATOM 660 O O . PHE A 1 82 ? 18.606 2.860 -17.031 1.00 66.81 82 PHE A O 1
ATOM 667 N N . ASP A 1 83 ? 19.673 1.513 -15.592 1.00 63.28 83 ASP A N 1
ATOM 668 C CA . ASP A 1 83 ? 20.987 2.093 -15.834 1.00 63.28 83 ASP A CA 1
ATOM 669 C C . ASP A 1 83 ? 21.791 1.304 -16.877 1.00 63.28 83 ASP A C 1
ATOM 671 O O . ASP A 1 83 ? 22.930 1.671 -17.142 1.00 63.28 83 ASP A O 1
ATOM 675 N N . GLY A 1 84 ? 21.228 0.250 -17.491 1.00 54.84 84 GLY A N 1
ATOM 676 C CA . GLY A 1 84 ? 21.880 -0.563 -18.533 1.00 54.84 84 GLY A CA 1
ATOM 677 C C . GLY A 1 84 ? 23.145 -1.302 -18.073 1.00 54.84 84 GLY A C 1
ATOM 678 O O . GLY A 1 84 ? 23.671 -2.146 -18.790 1.00 54.84 84 GLY A O 1
ATOM 679 N N . LYS A 1 85 ? 23.629 -1.044 -16.852 1.00 56.16 85 LYS A N 1
ATOM 680 C CA . LYS A 1 85 ? 24.891 -1.580 -16.325 1.00 56.16 85 LYS A CA 1
ATOM 681 C C . LYS A 1 85 ? 24.850 -3.086 -16.094 1.00 56.16 85 LYS A C 1
ATOM 683 O O . LYS A 1 85 ? 25.901 -3.710 -16.019 1.00 56.16 85 LYS A O 1
ATOM 688 N N . TYR A 1 86 ? 23.653 -3.660 -15.992 1.00 52.38 86 TYR A N 1
ATOM 689 C CA . TYR A 1 86 ? 23.463 -5.098 -15.830 1.00 52.38 86 TYR A CA 1
ATOM 690 C C . TYR A 1 86 ? 23.492 -5.877 -17.152 1.00 52.38 86 TYR A C 1
ATOM 692 O O . TYR A 1 86 ? 23.763 -7.074 -17.115 1.00 52.38 86 TYR A O 1
ATOM 700 N N . GLU A 1 87 ? 23.288 -5.236 -18.310 1.00 53.75 87 GLU A N 1
ATOM 701 C CA . GLU A 1 87 ? 23.451 -5.912 -19.611 1.00 53.75 87 GLU A CA 1
ATOM 702 C C . GLU A 1 87 ? 24.931 -6.132 -19.956 1.00 53.75 87 GLU A C 1
ATOM 704 O O . GLU A 1 87 ? 25.273 -7.143 -20.557 1.00 53.75 87 GLU A O 1
ATOM 709 N N . ALA A 1 88 ? 25.836 -5.289 -19.445 1.00 54.00 88 ALA A N 1
ATOM 710 C CA . ALA A 1 88 ? 27.283 -5.453 -19.620 1.00 54.00 88 ALA A CA 1
ATOM 711 C C . ALA A 1 88 ? 27.880 -6.698 -18.920 1.00 54.00 88 ALA A C 1
ATOM 713 O O . ALA A 1 88 ? 29.073 -6.956 -19.053 1.00 54.00 88 ALA A O 1
ATOM 714 N N . ILE A 1 89 ? 27.085 -7.453 -18.150 1.00 56.41 89 ILE A N 1
ATOM 715 C CA . ILE A 1 89 ? 27.522 -8.675 -17.449 1.00 56.41 89 ILE A CA 1
ATOM 716 C C . ILE A 1 89 ? 27.131 -9.947 -18.235 1.00 56.41 89 ILE A C 1
ATOM 718 O O . ILE A 1 89 ? 27.609 -11.031 -17.912 1.00 56.41 89 ILE A O 1
ATOM 722 N N . LEU A 1 90 ? 26.287 -9.838 -19.270 1.00 54.56 90 LEU A N 1
ATOM 723 C CA . LEU A 1 90 ? 25.769 -10.989 -20.027 1.00 54.56 90 LEU A CA 1
ATOM 724 C C . LEU A 1 90 ? 26.397 -11.174 -21.419 1.00 54.56 90 LEU A C 1
ATOM 726 O O . LEU A 1 90 ? 26.087 -12.166 -22.074 1.00 54.56 90 LEU A O 1
ATOM 730 N N . ASP A 1 91 ? 27.311 -10.295 -21.835 1.00 46.09 91 ASP A N 1
ATOM 731 C CA . ASP A 1 91 ? 28.184 -10.540 -22.990 1.00 46.09 91 ASP A CA 1
ATOM 732 C C . ASP A 1 91 ? 29.347 -11.466 -22.569 1.00 46.09 91 ASP A C 1
ATOM 734 O O . ASP A 1 91 ? 30.445 -11.001 -22.249 1.00 46.09 91 ASP A O 1
ATOM 738 N N . ILE A 1 92 ? 29.098 -12.782 -22.528 1.00 48.31 92 ILE A N 1
ATOM 739 C CA . ILE A 1 92 ? 30.130 -13.839 -22.460 1.00 48.31 92 ILE A CA 1
ATOM 740 C C . ILE A 1 92 ? 29.904 -14.838 -23.592 1.00 48.31 92 ILE A C 1
ATOM 742 O O . ILE A 1 92 ? 28.772 -15.363 -23.690 1.00 48.31 92 ILE A O 1
#

Radius of gyration: 18.41 Å; chains: 1; bounding box: 48×25×52 Å

Organism: NCBI:txid1234261

Sequence (92 aa):
SSSAWSIRKIWANIPDAFESFQIEPKSGILKTNFKDKTKRSQQIIQIYFTAKQTHYYECKILVEGLLGEKPLHVTLKGQGSFDGKYEAILDI

Secondary structure (DSSP, 8-state):
-EEEEEEEEEEESSTHHHHHEEEE-SEEEEE--SS-TTSPP----EEEE--SSSSEEEEEEEEEETTSPPPEEEEEEEE----STTGGGS--

Foldseek 3Di:
DKWKKFKDWDDKPDPCLVVQKDKPPRIDIQDDPPVDNVDDGDDDMDIGGDDPDFAKIKIWMWMDIPPPPDIDIDIDIDGDDDPVPVVVVPPD